Protein AF-A0A8T5GCL8-F1 (afdb_monomer)

Structure (mmCIF, N/CA/C/O backbone):
data_AF-A0A8T5GCL8-F1
#
_entry.id   AF-A0A8T5GCL8-F1
#
loop_
_atom_site.group_PDB
_atom_site.id
_atom_site.type_symbol
_atom_site.label_atom_id
_atom_site.label_alt_id
_atom_site.label_comp_id
_atom_site.label_asym_id
_atom_site.label_entity_id
_atom_site.label_seq_id
_atom_site.pdbx_PDB_ins_code
_atom_site.Cartn_x
_atom_site.Cartn_y
_atom_site.Cartn_z
_atom_site.occupancy
_atom_site.B_iso_or_equiv
_atom_site.auth_seq_id
_atom_site.auth_comp_id
_atom_site.auth_asym_id
_atom_site.auth_atom_id
_atom_site.pdbx_PDB_model_num
ATOM 1 N N . ILE A 1 1 ? 42.483 -12.697 -5.606 1.00 57.28 1 ILE A N 1
ATOM 2 C CA . ILE A 1 1 ? 41.623 -11.507 -5.835 1.00 57.28 1 ILE A CA 1
ATOM 3 C C . ILE A 1 1 ? 42.401 -10.374 -6.532 1.00 57.28 1 ILE A C 1
ATOM 5 O O . ILE A 1 1 ? 41.823 -9.716 -7.377 1.00 57.28 1 ILE A O 1
ATOM 9 N N . SER A 1 2 ? 43.711 -10.195 -6.305 1.00 69.12 2 SER A N 1
ATOM 10 C CA . SER A 1 2 ? 44.502 -9.092 -6.904 1.00 69.12 2 SER A CA 1
ATOM 11 C C . SER A 1 2 ? 44.879 -9.196 -8.398 1.00 69.12 2 SER A C 1
ATOM 13 O O . SER A 1 2 ? 45.516 -8.280 -8.904 1.00 69.12 2 SER A O 1
ATOM 15 N N . LEU A 1 3 ? 44.523 -10.277 -9.103 1.00 72.81 3 LEU A N 1
ATOM 16 C CA . LEU A 1 3 ? 44.793 -10.463 -10.546 1.00 72.81 3 LEU A CA 1
ATOM 17 C C . LEU A 1 3 ? 43.514 -10.546 -11.397 1.00 72.81 3 LEU A C 1
ATOM 19 O O . LEU A 1 3 ? 43.597 -10.694 -12.612 1.00 72.81 3 LEU A O 1
ATOM 23 N N . GLU A 1 4 ? 42.338 -10.470 -10.772 1.00 75.88 4 GLU A N 1
ATOM 24 C CA . GLU A 1 4 ? 41.066 -10.521 -11.491 1.00 75.88 4 GLU A CA 1
ATOM 25 C C . GLU A 1 4 ? 40.738 -9.157 -12.096 1.00 75.88 4 GLU A C 1
ATOM 27 O O . GLU A 1 4 ? 40.898 -8.111 -11.462 1.00 75.88 4 GLU A O 1
ATOM 32 N N . SER A 1 5 ? 40.276 -9.168 -13.344 1.00 78.12 5 SER A N 1
ATOM 33 C CA . SER A 1 5 ? 39.871 -7.946 -14.031 1.00 78.12 5 SER A CA 1
ATOM 34 C C . SER A 1 5 ? 38.571 -7.400 -13.444 1.00 78.12 5 SER A C 1
ATOM 36 O O . SER A 1 5 ? 37.642 -8.157 -13.163 1.00 78.12 5 SER A O 1
ATOM 38 N N . TRP A 1 6 ? 38.499 -6.075 -13.293 1.00 82.81 6 TRP A N 1
ATOM 39 C CA . TRP A 1 6 ? 37.315 -5.406 -12.757 1.00 82.81 6 TRP A CA 1
ATOM 40 C C . TRP A 1 6 ? 36.041 -5.822 -13.510 1.00 82.81 6 TRP A C 1
ATOM 42 O O . TRP A 1 6 ? 36.053 -5.880 -14.748 1.00 82.81 6 TRP A O 1
ATOM 52 N N . PRO A 1 7 ? 34.934 -6.086 -12.791 1.00 83.75 7 PRO A N 1
ATOM 53 C CA . PRO A 1 7 ? 33.677 -6.468 -13.411 1.00 83.75 7 PRO A CA 1
ATOM 54 C C . PRO A 1 7 ? 33.211 -5.375 -14.374 1.00 83.75 7 PRO A C 1
ATOM 56 O O . PRO A 1 7 ? 33.139 -4.195 -14.028 1.00 83.75 7 PRO A O 1
ATOM 59 N N . LYS A 1 8 ? 32.892 -5.773 -15.606 1.00 84.88 8 LYS A N 1
ATOM 60 C CA . LYS A 1 8 ? 32.378 -4.866 -16.635 1.00 84.88 8 LYS A CA 1
ATOM 61 C C . LYS A 1 8 ? 30.861 -4.809 -16.559 1.00 84.88 8 LYS A C 1
ATOM 63 O O . LYS A 1 8 ? 30.199 -5.845 -16.488 1.00 84.88 8 LYS A O 1
ATOM 68 N N . VAL A 1 9 ? 30.315 -3.595 -16.617 1.00 81.56 9 VAL A N 1
ATOM 69 C CA . VAL A 1 9 ? 28.867 -3.383 -16.633 1.00 81.56 9 VAL A CA 1
ATOM 70 C C . VAL A 1 9 ? 28.251 -4.073 -17.849 1.00 81.56 9 VAL A C 1
ATOM 72 O O . VAL A 1 9 ? 28.629 -3.823 -18.994 1.00 81.56 9 VAL A O 1
ATOM 75 N N . ASN A 1 10 ? 27.291 -4.957 -17.597 1.00 82.19 10 ASN A N 1
ATOM 76 C CA . ASN A 1 10 ? 26.505 -5.584 -18.646 1.00 82.19 10 ASN A CA 1
ATOM 77 C C . ASN A 1 10 ? 25.170 -4.847 -18.752 1.00 82.19 10 ASN A C 1
ATOM 79 O O . ASN A 1 10 ? 24.273 -5.059 -17.939 1.00 82.19 10 ASN A O 1
ATOM 83 N N . LYS A 1 11 ? 25.047 -3.980 -19.761 1.00 78.38 11 LYS A N 1
ATOM 84 C CA . LYS A 1 11 ? 23.860 -3.138 -19.967 1.00 78.38 11 LYS A CA 1
ATOM 85 C C . LYS A 1 11 ? 22.574 -3.946 -20.168 1.00 78.38 11 LYS A C 1
ATOM 87 O O . LYS A 1 11 ? 21.513 -3.464 -19.808 1.00 78.38 11 LYS A O 1
ATOM 92 N N . SER A 1 12 ? 22.659 -5.183 -20.661 1.00 79.75 12 SER A N 1
ATOM 93 C CA . SER A 1 12 ? 21.494 -6.065 -20.828 1.00 79.75 12 SER A CA 1
ATOM 94 C C . SER A 1 12 ? 20.907 -6.566 -19.506 1.00 79.75 12 SER A C 1
ATOM 96 O O . SER A 1 12 ? 19.807 -7.106 -19.502 1.00 79.75 12 SER A O 1
ATOM 98 N N . LYS A 1 13 ? 21.633 -6.416 -18.389 1.00 76.62 13 LYS A N 1
ATOM 99 C CA . LYS A 1 13 ? 21.142 -6.738 -17.041 1.00 76.62 13 LYS A CA 1
ATOM 100 C C . LYS A 1 13 ? 20.552 -5.526 -16.310 1.00 76.62 13 LYS A C 1
ATOM 102 O O . LYS A 1 13 ? 20.090 -5.688 -15.188 1.00 76.62 13 LYS A O 1
ATOM 107 N N . ILE A 1 14 ? 20.587 -4.338 -16.916 1.00 75.19 14 ILE A N 1
ATOM 108 C CA . ILE A 1 14 ? 20.001 -3.120 -16.348 1.00 75.19 14 ILE A CA 1
ATOM 109 C C . ILE A 1 14 ? 18.551 -3.047 -16.814 1.00 75.19 14 ILE A C 1
ATOM 111 O O . ILE A 1 14 ? 18.287 -3.078 -18.016 1.00 75.19 14 ILE A O 1
ATOM 115 N N . ASN A 1 15 ? 17.617 -2.972 -15.871 1.00 81.38 15 ASN A N 1
ATOM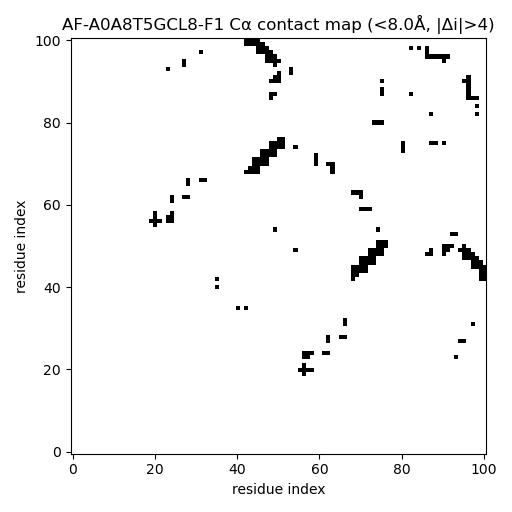 116 C CA . ASN A 1 15 ? 16.196 -2.893 -16.173 1.00 81.38 15 ASN A CA 1
ATOM 117 C C . ASN A 1 15 ? 15.536 -1.822 -15.300 1.00 81.38 15 ASN A C 1
ATOM 119 O O . ASN A 1 15 ? 15.240 -2.065 -14.133 1.00 81.38 15 ASN A O 1
ATOM 123 N N . GLU A 1 16 ? 15.241 -0.674 -15.913 1.00 82.62 16 GLU A N 1
ATOM 124 C CA . GLU A 1 16 ? 14.590 0.475 -15.265 1.00 82.62 16 GLU A CA 1
ATOM 125 C C . GLU A 1 16 ? 13.228 0.135 -14.643 1.00 82.62 16 GLU A C 1
ATOM 127 O O . GLU A 1 16 ? 12.745 0.858 -13.772 1.00 82.62 16 GLU A O 1
ATOM 132 N N . LYS A 1 17 ? 12.573 -0.952 -15.082 1.00 85.38 17 LYS A N 1
ATOM 133 C CA . LYS A 1 17 ? 11.325 -1.409 -14.465 1.00 85.38 17 LYS A CA 1
ATOM 134 C C . LYS A 1 17 ? 11.549 -1.831 -13.014 1.00 85.38 17 LYS A C 1
ATOM 136 O O . LYS A 1 17 ? 10.739 -1.471 -12.166 1.00 85.38 17 LYS A O 1
ATOM 141 N N . PHE A 1 18 ? 12.626 -2.568 -12.738 1.00 84.62 18 PHE A N 1
ATOM 142 C CA . PHE A 1 18 ? 12.927 -3.025 -11.380 1.00 84.62 18 PHE A CA 1
ATOM 143 C C . PHE A 1 18 ? 13.323 -1.859 -10.481 1.00 84.62 18 PHE A C 1
ATOM 145 O O . PHE A 1 18 ? 12.859 -1.802 -9.348 1.00 84.62 18 PHE A O 1
ATOM 152 N N . ASP A 1 19 ? 14.076 -0.893 -11.012 1.00 85.25 19 ASP A N 1
ATOM 153 C CA . ASP A 1 19 ? 14.434 0.316 -10.266 1.00 85.25 19 ASP A CA 1
ATOM 154 C C . ASP A 1 19 ? 13.175 1.080 -9.821 1.00 85.25 19 ASP A C 1
ATOM 156 O O . ASP A 1 19 ? 13.065 1.499 -8.670 1.00 85.25 19 ASP A O 1
ATOM 160 N N . LYS A 1 20 ? 12.176 1.206 -10.708 1.00 85.94 20 LYS A N 1
ATOM 161 C CA . LYS A 1 20 ? 10.884 1.823 -10.370 1.00 85.94 20 LYS A CA 1
ATOM 162 C C . LYS A 1 20 ? 10.080 0.987 -9.376 1.00 85.94 20 LYS A C 1
ATOM 164 O O . LYS A 1 20 ? 9.504 1.546 -8.451 1.00 85.94 20 LYS A O 1
ATOM 169 N N . GLU A 1 21 ? 10.024 -0.330 -9.544 1.00 87.50 21 GLU A N 1
ATOM 170 C CA . GLU A 1 21 ? 9.326 -1.217 -8.602 1.00 87.50 21 GLU A CA 1
ATOM 171 C C . GLU A 1 21 ? 9.902 -1.092 -7.182 1.00 87.50 21 GLU A C 1
ATOM 173 O O . GLU A 1 21 ? 9.157 -0.960 -6.204 1.00 87.50 21 GLU A O 1
ATOM 178 N N . GLU A 1 22 ? 11.230 -1.060 -7.069 1.00 87.44 22 GLU A N 1
ATOM 179 C CA . GLU A 1 22 ? 11.924 -0.884 -5.798 1.00 87.44 22 GLU A CA 1
ATOM 180 C C . GLU A 1 22 ? 11.673 0.511 -5.216 1.00 87.44 22 GLU A C 1
ATOM 182 O O . GLU A 1 22 ? 11.264 0.622 -4.061 1.00 87.44 22 GLU A O 1
ATOM 187 N N . GLU A 1 23 ? 11.781 1.569 -6.025 1.00 89.06 23 GLU A N 1
ATOM 188 C CA . GLU A 1 23 ? 11.519 2.944 -5.588 1.00 89.06 23 GLU A CA 1
ATOM 189 C C . GLU A 1 23 ? 10.094 3.120 -5.028 1.00 89.06 23 GLU A C 1
ATOM 191 O O . GLU A 1 23 ? 9.892 3.750 -3.984 1.00 89.06 23 GLU A O 1
ATOM 196 N N . PHE A 1 24 ? 9.085 2.572 -5.710 1.00 88.31 24 PHE A N 1
ATOM 197 C CA . PHE A 1 24 ? 7.683 2.679 -5.297 1.00 88.31 24 PHE A CA 1
ATOM 198 C C . PHE A 1 24 ? 7.418 1.872 -4.023 1.00 88.31 24 PHE A C 1
ATOM 200 O O . PHE A 1 24 ? 6.729 2.353 -3.115 1.00 88.31 24 PHE A O 1
ATOM 207 N N . THR A 1 25 ? 7.993 0.671 -3.940 1.00 89.06 25 THR A N 1
ATOM 208 C CA . THR A 1 25 ? 7.905 -0.196 -2.762 1.00 89.06 25 THR A CA 1
ATOM 209 C C . THR A 1 25 ? 8.553 0.462 -1.544 1.00 89.06 25 THR A C 1
ATOM 211 O O . THR A 1 25 ? 7.942 0.511 -0.476 1.00 89.06 25 THR A O 1
ATOM 214 N N . ASP A 1 26 ? 9.750 1.027 -1.698 1.00 89.94 26 ASP A N 1
ATOM 215 C CA . ASP A 1 26 ? 10.490 1.697 -0.627 1.00 89.94 26 ASP A CA 1
ATOM 216 C C . ASP A 1 26 ? 9.734 2.907 -0.083 1.00 89.94 26 ASP A C 1
ATOM 218 O O . ASP A 1 26 ? 9.589 3.063 1.135 1.00 89.94 26 ASP A O 1
ATOM 222 N N . LYS A 1 27 ? 9.185 3.733 -0.980 1.00 90.38 27 LYS A N 1
ATOM 223 C CA . LYS A 1 27 ? 8.348 4.878 -0.604 1.00 90.38 27 LYS A CA 1
ATOM 224 C C . LYS A 1 27 ? 7.112 4.441 0.175 1.00 90.38 27 LYS A C 1
ATOM 226 O O . LYS A 1 27 ? 6.858 4.980 1.248 1.00 90.38 27 LYS A O 1
ATOM 231 N N . ALA A 1 28 ? 6.387 3.433 -0.314 1.00 89.69 28 ALA A N 1
ATOM 232 C CA . ALA A 1 28 ? 5.206 2.921 0.375 1.00 89.69 28 ALA A CA 1
ATOM 233 C C . ALA A 1 28 ? 5.539 2.379 1.770 1.00 89.69 28 ALA A C 1
ATOM 235 O O . ALA A 1 28 ? 4.836 2.682 2.731 1.00 89.69 28 ALA A O 1
ATOM 236 N N . VAL A 1 29 ? 6.626 1.616 1.905 1.0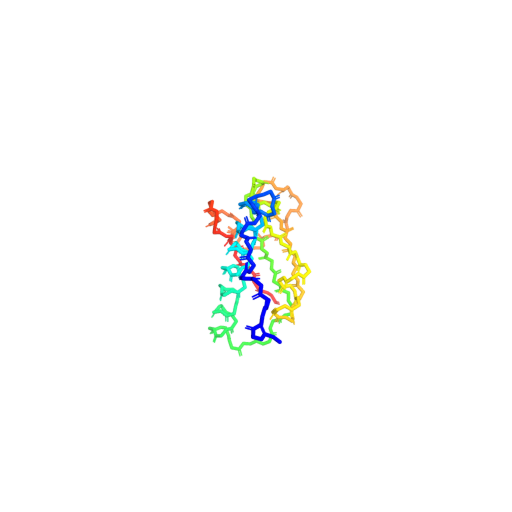0 90.56 29 VAL A N 1
ATOM 237 C CA . VAL A 1 29 ? 7.073 1.092 3.203 1.00 90.56 29 VAL A CA 1
ATOM 238 C C . VAL A 1 29 ? 7.427 2.232 4.157 1.00 90.56 29 VAL A C 1
ATOM 240 O O . VAL A 1 29 ? 6.996 2.212 5.310 1.00 90.56 29 VAL A O 1
ATOM 243 N N . SER A 1 30 ? 8.167 3.238 3.686 1.00 90.81 30 SER A N 1
ATOM 244 C CA . SER A 1 30 ? 8.523 4.406 4.495 1.00 90.81 30 SER A CA 1
ATOM 245 C C . SER A 1 30 ? 7.284 5.162 4.975 1.00 90.81 30 SER A C 1
ATOM 247 O O . SER A 1 30 ? 7.168 5.456 6.166 1.00 90.81 30 SER A O 1
ATOM 249 N N . ASP A 1 31 ? 6.322 5.408 4.084 1.00 89.62 31 ASP A N 1
ATOM 250 C CA . ASP A 1 31 ? 5.072 6.083 4.424 1.00 89.62 31 ASP A CA 1
ATOM 251 C C . ASP A 1 31 ? 4.261 5.287 5.458 1.00 89.62 31 ASP A C 1
ATOM 253 O O . ASP A 1 31 ? 3.792 5.862 6.441 1.00 89.62 31 ASP A O 1
ATOM 257 N N . ILE A 1 32 ? 4.152 3.960 5.306 1.00 89.00 32 ILE A N 1
ATOM 258 C CA . ILE A 1 32 ? 3.479 3.094 6.289 1.00 89.00 32 ILE A CA 1
ATOM 259 C C . ILE A 1 32 ? 4.169 3.196 7.651 1.00 89.00 32 ILE A C 1
ATOM 261 O O . ILE A 1 32 ? 3.497 3.436 8.651 1.00 89.00 32 ILE A O 1
ATOM 265 N N . ILE A 1 33 ? 5.498 3.057 7.708 1.00 89.31 33 ILE A N 1
ATOM 266 C CA . ILE A 1 33 ? 6.263 3.136 8.963 1.00 89.31 33 ILE A CA 1
ATOM 267 C C . ILE A 1 33 ? 6.061 4.498 9.635 1.00 89.31 33 ILE A C 1
ATOM 269 O O . ILE A 1 33 ? 5.819 4.561 10.840 1.00 89.31 33 ILE A O 1
ATOM 273 N N . ASN A 1 34 ? 6.102 5.586 8.865 1.00 90.31 34 ASN A N 1
ATOM 274 C CA . ASN A 1 34 ? 5.869 6.931 9.383 1.00 90.31 34 ASN A CA 1
ATOM 275 C C . ASN A 1 34 ? 4.468 7.065 9.993 1.00 90.31 34 ASN A C 1
ATOM 277 O O . ASN A 1 34 ? 4.325 7.606 11.088 1.00 90.31 34 ASN A O 1
ATOM 281 N N . ILE A 1 35 ? 3.439 6.532 9.330 1.00 87.50 35 ILE A N 1
ATOM 282 C CA . ILE A 1 35 ? 2.066 6.557 9.847 1.00 87.50 35 ILE A CA 1
ATOM 283 C C . ILE A 1 35 ? 1.936 5.690 11.109 1.00 87.50 35 ILE A C 1
ATOM 285 O O . ILE A 1 35 ? 1.336 6.132 12.088 1.00 87.50 35 ILE A O 1
ATOM 289 N N . LEU A 1 36 ? 2.528 4.491 11.128 1.00 86.25 36 LEU A N 1
ATOM 290 C CA . LEU A 1 36 ? 2.533 3.615 12.307 1.00 86.25 36 LEU A CA 1
ATOM 291 C C . LEU A 1 36 ? 3.185 4.305 13.515 1.00 86.25 36 LEU A C 1
ATOM 293 O O . LEU A 1 36 ? 2.631 4.289 14.616 1.00 86.25 36 LEU A O 1
ATOM 297 N N . ASN A 1 37 ? 4.313 4.984 13.296 1.00 87.62 37 ASN A N 1
ATOM 298 C CA . ASN A 1 37 ? 5.012 5.748 14.331 1.00 87.62 37 ASN A CA 1
ATOM 299 C C . ASN A 1 37 ? 4.170 6.912 14.885 1.00 87.62 37 ASN A C 1
ATOM 301 O O . ASN A 1 37 ? 4.298 7.254 16.062 1.00 87.62 37 ASN A O 1
ATOM 305 N N . LEU A 1 38 ? 3.305 7.516 14.062 1.00 87.25 38 LEU A N 1
ATOM 306 C CA . LEU A 1 38 ? 2.398 8.592 14.479 1.00 87.25 38 LEU A CA 1
ATOM 307 C C . LEU A 1 38 ? 1.211 8.074 15.299 1.00 87.25 38 LEU A C 1
ATOM 309 O O . LEU A 1 38 ? 0.837 8.696 16.292 1.00 87.25 38 LEU A O 1
ATOM 313 N N . ILE A 1 39 ? 0.627 6.947 14.889 1.00 84.00 39 ILE A N 1
ATOM 314 C CA . ILE A 1 39 ? -0.579 6.371 15.500 1.00 84.00 39 ILE A CA 1
ATOM 315 C C . ILE A 1 39 ? -0.262 5.691 16.851 1.00 84.00 39 ILE A C 1
ATOM 317 O O . ILE A 1 39 ? -1.131 5.621 17.722 1.00 84.00 39 ILE A O 1
ATOM 321 N N . LYS A 1 40 ? 0.990 5.241 17.067 1.00 77.75 40 LYS A N 1
ATOM 322 C CA . LYS A 1 40 ? 1.501 4.615 18.314 1.00 77.75 40 LYS A CA 1
ATOM 323 C C . LYS A 1 40 ? 0.660 3.444 18.851 1.00 77.75 40 LYS A C 1
ATOM 325 O O . LYS A 1 40 ? 0.805 3.061 20.009 1.00 77.75 40 LYS A O 1
ATOM 330 N N . THR A 1 41 ? -0.216 2.875 18.031 1.00 76.00 41 THR A N 1
ATOM 331 C CA . THR A 1 41 ? -1.073 1.736 18.374 1.00 76.00 41 THR A CA 1
ATOM 332 C C . THR A 1 41 ? -0.753 0.553 17.472 1.00 76.00 41 THR A C 1
ATOM 334 O O . THR A 1 41 ? -0.296 0.717 16.339 1.00 76.00 41 THR A O 1
ATOM 337 N N . GLU A 1 42 ? -0.956 -0.656 17.992 1.00 73.62 42 GLU A N 1
ATOM 338 C CA . GLU A 1 42 ? -0.751 -1.878 17.223 1.00 73.62 42 GLU A CA 1
ATOM 339 C C . GLU A 1 42 ? -1.903 -2.090 16.250 1.00 73.62 42 GLU A C 1
ATOM 341 O O . GLU A 1 42 ? -2.966 -2.593 16.603 1.00 73.62 42 GLU A O 1
ATOM 346 N N . THR A 1 43 ? -1.665 -1.721 15.002 1.00 78.88 43 THR A N 1
ATOM 347 C CA . THR A 1 43 ? -2.569 -2.022 13.898 1.00 78.88 43 THR A CA 1
ATOM 348 C C . THR A 1 43 ? -2.157 -3.335 13.249 1.00 78.88 43 THR A C 1
ATOM 350 O O . THR A 1 43 ? -0.973 -3.709 13.264 1.00 78.88 43 THR A O 1
ATOM 353 N N . LYS A 1 44 ? -3.128 -4.077 12.718 1.00 82.19 44 LYS A N 1
ATOM 354 C CA . LYS A 1 44 ? -2.878 -5.394 12.109 1.00 82.19 44 LYS A CA 1
ATOM 355 C C . LYS A 1 44 ? -2.981 -5.333 10.595 1.00 82.19 44 LYS A C 1
ATOM 357 O O . LYS A 1 44 ? -2.220 -6.032 9.925 1.00 82.19 44 LYS A O 1
ATOM 362 N N . LYS A 1 45 ? -3.864 -4.476 10.074 1.00 87.56 45 LYS A N 1
ATOM 363 C CA . LYS A 1 45 ? -4.179 -4.403 8.651 1.00 87.56 45 LYS A CA 1
ATOM 364 C C . LYS A 1 45 ? -3.862 -3.031 8.083 1.00 87.56 45 LYS A C 1
ATOM 366 O O . LYS A 1 45 ? -4.181 -1.993 8.659 1.00 87.56 45 LYS A O 1
ATOM 371 N N . VAL A 1 46 ? -3.231 -3.038 6.918 1.00 88.50 46 VAL A N 1
ATOM 372 C CA . VAL A 1 46 ? -2.928 -1.843 6.139 1.00 88.50 46 VAL A CA 1
ATOM 373 C C . VAL A 1 46 ? -3.534 -2.017 4.758 1.00 88.50 46 VAL A C 1
ATOM 375 O O . VAL A 1 46 ? -3.255 -2.977 4.042 1.00 88.50 46 VAL A O 1
ATOM 378 N N . TYR A 1 47 ? -4.350 -1.050 4.375 1.00 89.12 47 TYR A N 1
ATOM 379 C CA . TYR A 1 47 ? -5.002 -0.980 3.084 1.00 89.12 47 TYR A CA 1
ATOM 380 C C . TYR A 1 47 ? -4.322 0.102 2.244 1.00 89.12 47 TYR A C 1
ATOM 382 O O . TYR A 1 47 ? -4.295 1.278 2.620 1.00 89.12 47 TYR A O 1
ATOM 390 N N . LEU A 1 48 ? -3.760 -0.300 1.108 1.00 88.44 48 LEU A N 1
ATOM 391 C CA . LEU A 1 48 ? -3.132 0.588 0.136 1.00 88.44 48 LEU A CA 1
ATOM 392 C C . LEU A 1 48 ? -4.061 0.793 -1.059 1.00 88.44 48 LEU A C 1
ATOM 394 O O . LEU A 1 48 ? -4.486 -0.169 -1.695 1.00 88.44 48 LEU A O 1
ATOM 398 N N . TYR A 1 49 ? -4.322 2.049 -1.410 1.00 88.81 49 TYR A N 1
ATOM 399 C CA . TYR A 1 49 ? -5.084 2.406 -2.603 1.00 88.81 49 TYR A CA 1
ATOM 400 C C . TYR A 1 49 ? -4.167 3.003 -3.660 1.00 88.81 49 TYR A C 1
ATOM 402 O O . TYR A 1 49 ? -3.645 4.117 -3.514 1.00 88.81 49 TYR A O 1
ATOM 410 N N . VAL A 1 50 ? -4.015 2.265 -4.750 1.00 88.75 50 VAL A N 1
ATOM 411 C CA . VAL A 1 50 ? -3.127 2.604 -5.863 1.00 88.75 50 VAL A CA 1
ATOM 412 C C . VAL A 1 50 ? -3.933 2.933 -7.111 1.00 88.75 50 VAL A C 1
ATOM 414 O O . VAL A 1 50 ? -5.069 2.477 -7.297 1.00 88.75 50 VAL A O 1
ATOM 417 N N . LEU A 1 51 ? -3.342 3.737 -7.990 1.00 87.38 51 LEU A N 1
ATOM 418 C CA . LEU A 1 51 ? -3.882 3.909 -9.330 1.00 87.38 51 LEU A CA 1
ATOM 419 C C . LEU A 1 51 ? -3.719 2.604 -10.129 1.00 87.38 51 LEU A C 1
ATOM 421 O O . LEU A 1 51 ? -2.740 1.889 -9.922 1.00 87.38 51 LEU A O 1
ATOM 425 N N . PRO A 1 52 ? -4.630 2.291 -11.070 1.00 84.62 52 PRO A N 1
ATOM 426 C CA . PRO A 1 52 ? -4.568 1.047 -11.843 1.00 84.62 52 PRO A CA 1
ATOM 427 C C . PRO A 1 52 ? -3.250 0.858 -12.596 1.00 84.62 52 PRO A C 1
ATOM 429 O O . PRO A 1 52 ? -2.764 -0.262 -12.693 1.00 84.62 52 PRO A O 1
ATOM 432 N N . ASN A 1 53 ? -2.671 1.957 -13.080 1.00 85.50 53 ASN A N 1
ATOM 433 C CA . ASN A 1 53 ? -1.412 1.955 -13.821 1.00 85.50 53 ASN A CA 1
ATOM 434 C C . ASN A 1 53 ? -0.199 1.681 -12.925 1.00 85.50 53 ASN A C 1
ATOM 436 O O . ASN A 1 53 ? 0.806 1.187 -13.413 1.00 85.50 53 ASN A O 1
ATOM 440 N N . ASP A 1 54 ? -0.293 1.994 -11.631 1.00 84.88 54 ASP A N 1
ATOM 441 C CA . ASP A 1 54 ? 0.836 1.869 -10.710 1.00 84.88 54 ASP A CA 1
ATOM 442 C C . ASP A 1 54 ? 0.837 0.516 -9.981 1.00 84.88 54 ASP A C 1
ATOM 444 O O . ASP A 1 54 ? 1.828 0.148 -9.358 1.00 84.88 54 ASP A O 1
ATOM 448 N N . LEU A 1 55 ? -0.267 -0.239 -10.058 1.00 84.88 55 LEU A N 1
ATOM 449 C CA . LEU A 1 55 ? -0.454 -1.515 -9.361 1.00 84.88 55 LEU A CA 1
ATOM 450 C C . LEU A 1 55 ? 0.666 -2.519 -9.662 1.00 84.88 55 LEU A C 1
ATOM 452 O O . LEU A 1 55 ? 1.064 -3.269 -8.778 1.00 84.88 55 LEU A O 1
ATOM 456 N N . GLU A 1 56 ? 1.179 -2.518 -10.892 1.00 84.94 56 GLU A N 1
ATOM 457 C CA . GLU A 1 56 ? 2.236 -3.438 -11.317 1.00 84.94 56 GLU A CA 1
ATOM 458 C C . GLU A 1 56 ? 3.600 -3.182 -10.656 1.00 84.94 56 GLU A C 1
ATOM 460 O O . GLU A 1 56 ? 4.457 -4.059 -10.710 1.00 84.94 56 GLU A O 1
ATOM 465 N N . PHE A 1 57 ? 3.802 -2.019 -10.026 1.00 86.19 57 PHE A N 1
ATOM 466 C CA . PHE A 1 57 ? 5.053 -1.656 -9.348 1.00 86.19 57 PHE A CA 1
ATOM 467 C C . PHE A 1 57 ? 5.022 -1.927 -7.838 1.00 86.19 57 PHE A C 1
ATOM 469 O O . PHE A 1 57 ? 6.015 -1.687 -7.155 1.00 86.19 57 PHE A O 1
ATOM 476 N N . TYR A 1 58 ? 3.896 -2.399 -7.293 1.00 85.56 58 TYR A N 1
ATOM 477 C CA . TYR A 1 58 ? 3.763 -2.674 -5.864 1.00 85.56 58 TYR A CA 1
ATOM 478 C C . TYR A 1 58 ? 3.784 -4.171 -5.576 1.00 85.56 58 TYR A C 1
ATOM 480 O O . TYR A 1 58 ? 2.858 -4.908 -5.915 1.00 85.56 58 TYR A O 1
ATOM 488 N N . ASN A 1 59 ? 4.815 -4.607 -4.855 1.00 86.25 59 ASN A N 1
ATOM 489 C CA . ASN A 1 59 ? 4.950 -5.989 -4.422 1.00 86.25 59 ASN A CA 1
ATOM 490 C C . ASN A 1 59 ? 4.406 -6.182 -2.993 1.00 86.25 59 ASN A C 1
ATOM 492 O O . ASN A 1 59 ? 5.038 -5.788 -2.011 1.00 86.25 59 ASN A O 1
ATOM 496 N N . ILE A 1 60 ? 3.233 -6.816 -2.878 1.00 86.38 60 ILE A N 1
ATOM 497 C CA . ILE A 1 60 ? 2.528 -7.050 -1.602 1.00 86.38 60 ILE A CA 1
ATOM 498 C C . ILE A 1 60 ? 3.401 -7.822 -0.608 1.00 86.38 60 ILE A C 1
ATOM 500 O O . ILE A 1 60 ? 3.467 -7.464 0.567 1.00 86.38 60 ILE A O 1
ATOM 504 N N . GLU A 1 61 ? 4.083 -8.864 -1.077 1.00 86.56 61 GLU A N 1
ATOM 505 C CA . GLU A 1 61 ? 4.890 -9.745 -0.236 1.00 86.56 61 GLU A CA 1
ATOM 506 C C . GLU A 1 61 ? 6.084 -8.993 0.362 1.00 86.56 61 GLU A C 1
ATOM 508 O O . GLU A 1 61 ? 6.360 -9.090 1.560 1.00 86.56 61 GLU A O 1
ATOM 513 N N . ASN A 1 62 ? 6.748 -8.163 -0.446 1.00 87.88 62 ASN A N 1
ATOM 514 C CA . ASN A 1 62 ? 7.884 -7.366 0.009 1.00 87.88 62 ASN A CA 1
ATOM 515 C C . ASN A 1 62 ? 7.453 -6.312 1.046 1.00 87.88 62 ASN A C 1
ATOM 517 O O . ASN A 1 62 ? 8.099 -6.169 2.086 1.00 87.88 62 ASN A O 1
ATOM 521 N N . ILE A 1 63 ? 6.329 -5.624 0.811 1.00 87.44 63 ILE A N 1
ATOM 522 C CA . ILE A 1 63 ? 5.787 -4.624 1.746 1.00 87.44 63 ILE A CA 1
ATOM 523 C C . ILE A 1 63 ? 5.343 -5.294 3.051 1.00 87.44 63 ILE A C 1
ATOM 525 O O . ILE A 1 63 ? 5.686 -4.815 4.135 1.00 87.44 63 ILE A O 1
ATOM 529 N N . SER A 1 64 ? 4.627 -6.418 2.970 1.00 89.50 64 SER A N 1
ATOM 530 C CA . SER A 1 64 ? 4.165 -7.163 4.145 1.00 89.50 64 SER A CA 1
ATOM 531 C C . SER A 1 64 ? 5.337 -7.657 4.989 1.00 89.50 64 SER A C 1
ATOM 533 O O . SER A 1 64 ? 5.362 -7.423 6.195 1.00 89.50 64 SER A O 1
ATOM 535 N N . ARG A 1 65 ? 6.375 -8.222 4.360 1.00 88.88 65 ARG A N 1
ATOM 536 C CA . ARG A 1 65 ? 7.580 -8.689 5.059 1.00 88.88 65 ARG A CA 1
ATOM 537 C C . ARG A 1 65 ? 8.337 -7.560 5.760 1.00 88.88 65 ARG A C 1
ATOM 539 O O . ARG A 1 65 ? 8.819 -7.749 6.871 1.00 88.88 65 ARG A O 1
ATOM 546 N N . ARG A 1 66 ? 8.457 -6.393 5.121 1.00 88.06 66 ARG A N 1
ATOM 547 C CA . ARG A 1 66 ? 9.189 -5.237 5.672 1.00 88.06 66 ARG A CA 1
ATOM 548 C C . ARG A 1 66 ? 8.432 -4.526 6.791 1.00 88.06 66 ARG A C 1
ATOM 550 O O . ARG A 1 66 ? 9.055 -4.013 7.713 1.00 88.06 66 ARG A O 1
ATOM 557 N N . THR A 1 67 ? 7.105 -4.482 6.707 1.00 84.69 67 T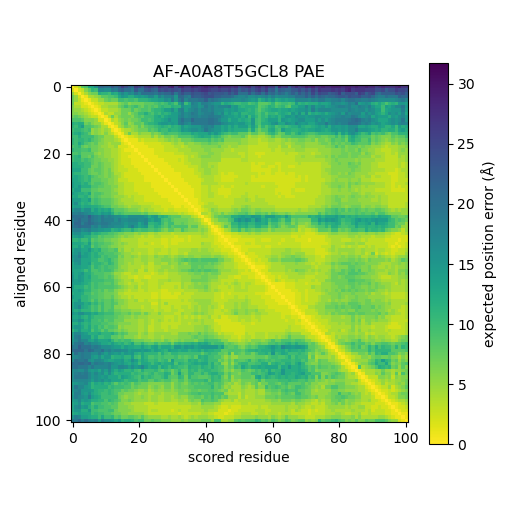HR A N 1
ATOM 558 C CA . THR A 1 67 ? 6.253 -3.814 7.707 1.00 84.69 67 THR A CA 1
ATOM 559 C C . THR A 1 67 ? 5.786 -4.760 8.815 1.00 84.69 67 THR A C 1
ATOM 561 O O . THR A 1 67 ? 5.383 -4.297 9.879 1.00 84.69 67 THR A O 1
ATOM 564 N N . ASN A 1 68 ? 5.874 -6.076 8.591 1.00 86.88 68 ASN A N 1
ATOM 565 C CA . ASN A 1 68 ? 5.332 -7.130 9.447 1.00 86.88 68 ASN A CA 1
ATOM 566 C C . ASN A 1 68 ? 3.824 -6.945 9.722 1.00 86.88 68 ASN A C 1
ATOM 568 O O . ASN A 1 68 ? 3.351 -7.133 10.846 1.00 86.88 68 ASN A O 1
ATOM 572 N N . LYS A 1 69 ? 3.085 -6.503 8.694 1.00 87.56 69 LYS A N 1
ATOM 573 C CA . LYS A 1 69 ? 1.638 -6.234 8.716 1.00 87.56 69 LYS A CA 1
ATOM 574 C C . LYS A 1 69 ? 0.931 -6.946 7.570 1.00 87.56 69 LYS A C 1
ATOM 576 O O . LYS A 1 69 ? 1.532 -7.233 6.532 1.00 87.56 69 LYS A O 1
ATOM 581 N N . GLU A 1 70 ? -0.363 -7.193 7.747 1.00 88.50 70 GLU A N 1
ATOM 582 C CA . GLU A 1 70 ? -1.226 -7.673 6.670 1.00 88.50 70 GLU A CA 1
ATOM 583 C C . GLU A 1 70 ? -1.508 -6.517 5.704 1.00 88.50 70 GLU A C 1
ATOM 585 O O . GLU A 1 70 ? -2.100 -5.508 6.092 1.00 88.50 70 GLU A O 1
ATOM 590 N N . ILE A 1 71 ? -1.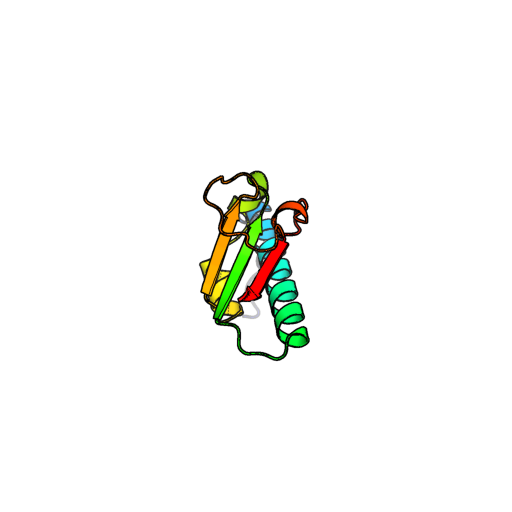063 -6.653 4.453 1.00 89.94 71 ILE A N 1
ATOM 591 C CA . ILE A 1 71 ? -1.230 -5.630 3.416 1.00 89.94 71 ILE A CA 1
ATOM 592 C C . ILE A 1 71 ? -2.310 -6.077 2.434 1.00 89.94 71 ILE A C 1
ATOM 594 O O . ILE A 1 71 ? -2.203 -7.14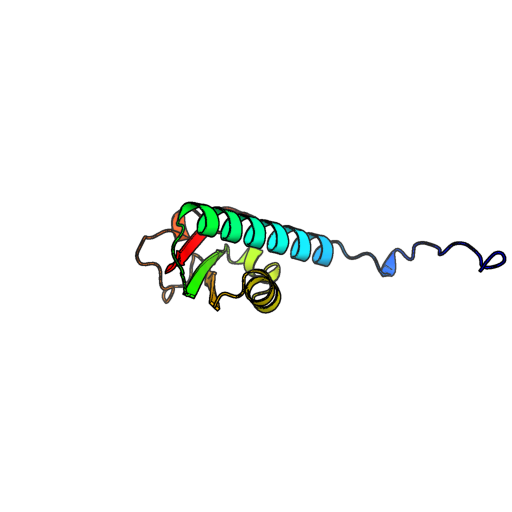5 1.834 1.00 89.94 71 ILE A O 1
ATOM 598 N N . ALA A 1 72 ? -3.308 -5.227 2.216 1.00 88.75 72 ALA A N 1
ATOM 599 C CA . ALA A 1 72 ? -4.289 -5.380 1.149 1.00 88.75 72 ALA A CA 1
ATOM 600 C C . ALA A 1 72 ? -4.168 -4.204 0.174 1.00 88.75 72 ALA A C 1
ATOM 602 O O . ALA A 1 72 ? -4.250 -3.046 0.580 1.00 88.75 72 ALA A O 1
ATOM 603 N N . ILE A 1 73 ? -3.969 -4.491 -1.114 1.00 87.56 73 ILE A N 1
ATOM 604 C CA . ILE A 1 73 ? -3.879 -3.463 -2.158 1.00 87.56 73 ILE A CA 1
ATOM 605 C C . ILE A 1 73 ? -5.163 -3.466 -2.981 1.00 87.56 73 ILE A C 1
ATOM 607 O O . ILE A 1 73 ? -5.561 -4.495 -3.521 1.00 87.56 73 ILE A O 1
ATOM 611 N N . TYR A 1 74 ? -5.776 -2.294 -3.113 1.00 86.81 74 TYR A N 1
ATOM 612 C CA . TYR A 1 74 ? -6.956 -2.071 -3.939 1.00 86.81 74 TYR A CA 1
ATOM 613 C C . TYR A 1 74 ? -6.683 -1.012 -5.000 1.00 86.81 74 TYR A C 1
ATOM 615 O O . TYR A 1 74 ? -5.960 -0.037 -4.771 1.00 86.81 74 TYR A O 1
ATOM 623 N N . LYS A 1 75 ? -7.324 -1.153 -6.162 1.00 86.75 75 LYS A N 1
ATOM 624 C CA . LYS A 1 75 ? -7.334 -0.081 -7.155 1.00 86.75 75 LYS A CA 1
ATOM 625 C C . LYS A 1 75 ? -8.362 0.971 -6.762 1.00 86.75 75 LYS A C 1
ATOM 627 O O . LYS A 1 75 ? -9.465 0.656 -6.318 1.00 86.75 75 LYS A O 1
ATOM 632 N N . VAL A 1 76 ? -8.047 2.243 -7.000 1.00 84.50 76 VAL A N 1
ATOM 633 C CA . VAL A 1 76 ? -8.991 3.344 -6.721 1.00 84.50 76 VAL A CA 1
ATOM 634 C C . VAL A 1 76 ? -10.319 3.213 -7.475 1.00 84.50 76 VAL A C 1
ATOM 636 O O . VAL A 1 76 ? -11.341 3.707 -7.002 1.00 84.50 76 VAL A O 1
ATOM 639 N N . ASN A 1 77 ? -10.333 2.540 -8.628 1.00 81.75 77 ASN A N 1
ATOM 640 C CA . ASN A 1 77 ? -11.521 2.356 -9.459 1.00 81.75 77 ASN A CA 1
ATOM 641 C C . ASN A 1 77 ? -12.298 1.060 -9.167 1.00 81.75 77 ASN A C 1
ATOM 643 O O . ASN A 1 77 ? -13.377 0.894 -9.735 1.00 81.75 77 ASN A O 1
ATOM 647 N N . ASP A 1 78 ? -11.802 0.174 -8.295 1.00 83.12 78 ASP A N 1
ATOM 648 C CA . ASP A 1 78 ? -12.539 -1.041 -7.946 1.00 83.12 78 ASP A CA 1
ATOM 649 C C . ASP A 1 78 ? -13.834 -0.673 -7.208 1.00 83.12 78 ASP A C 1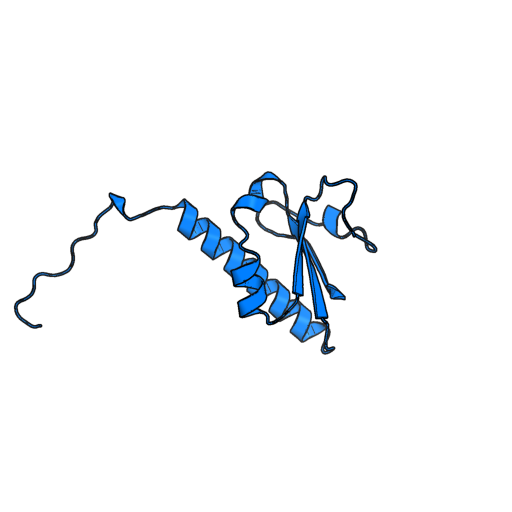
ATOM 651 O O . ASP A 1 78 ? -13.858 0.215 -6.341 1.00 83.12 78 ASP A O 1
ATOM 655 N N . LYS A 1 79 ? -14.930 -1.335 -7.600 1.00 70.81 79 LYS A N 1
ATOM 656 C CA . LYS A 1 79 ? -16.259 -1.167 -6.989 1.00 70.81 79 LYS A CA 1
ATOM 657 C C . LYS A 1 79 ? -16.367 -1.897 -5.651 1.00 70.81 79 LYS A C 1
ATOM 659 O O . LYS A 1 79 ? -17.050 -1.402 -4.766 1.00 70.81 79 LYS A O 1
ATOM 664 N N . ASP A 1 80 ? -15.619 -2.987 -5.495 1.00 76.81 80 ASP A N 1
ATOM 665 C CA . ASP A 1 80 ? -15.606 -3.835 -4.298 1.00 76.81 80 AS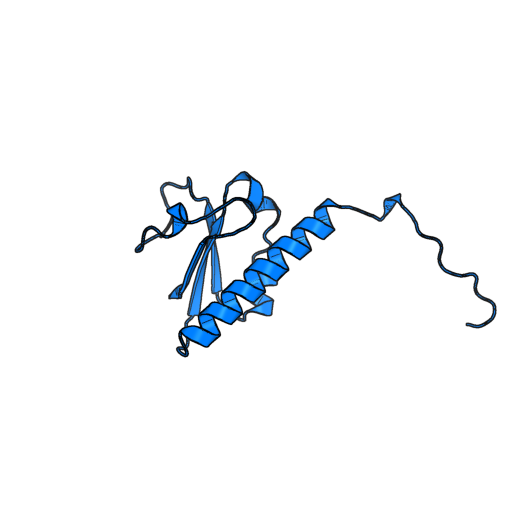P A CA 1
ATOM 666 C C . ASP A 1 80 ? -14.483 -3.464 -3.312 1.00 76.81 80 ASP A C 1
ATOM 668 O O . ASP A 1 80 ? -14.142 -4.243 -2.423 1.00 76.81 80 ASP A O 1
ATOM 672 N N . LYS A 1 81 ? -13.868 -2.280 -3.462 1.00 78.81 81 LYS A N 1
ATOM 673 C CA . LYS A 1 81 ? -12.820 -1.839 -2.533 1.00 78.81 81 LYS A CA 1
ATOM 674 C C . LYS A 1 81 ? -13.411 -1.559 -1.150 1.00 78.81 81 LYS A C 1
ATOM 676 O O . LYS A 1 81 ? -14.408 -0.849 -1.017 1.00 78.81 81 LYS A O 1
ATOM 681 N N . TYR A 1 82 ? -12.745 -2.057 -0.116 1.00 76.31 82 TYR A N 1
ATOM 682 C CA . TYR A 1 82 ? -13.031 -1.676 1.262 1.00 76.31 82 TYR A CA 1
ATOM 683 C C . TYR A 1 82 ? -12.379 -0.320 1.537 1.00 76.31 82 TYR A C 1
ATOM 685 O O . TYR A 1 82 ? -11.163 -0.266 1.646 1.00 76.31 82 TYR A O 1
ATOM 693 N N . ASP A 1 83 ? -13.162 0.765 1.583 1.00 76.38 83 ASP A N 1
ATOM 694 C CA . ASP A 1 83 ? -12.667 2.126 1.858 1.00 76.38 83 ASP A CA 1
ATOM 695 C C . ASP A 1 83 ? -13.635 2.916 2.763 1.00 76.38 83 ASP A C 1
ATOM 697 O O . ASP A 1 83 ? -14.373 3.786 2.283 1.00 76.38 83 ASP A O 1
ATOM 701 N N . PRO A 1 84 ? -13.661 2.616 4.075 1.00 74.56 84 PRO A N 1
ATOM 702 C CA . PRO A 1 84 ? -14.591 3.240 5.020 1.00 74.56 84 PRO A CA 1
ATOM 703 C C . PRO A 1 84 ? -14.392 4.760 5.171 1.00 74.56 84 PRO A C 1
ATOM 705 O O . PRO A 1 84 ? -15.350 5.473 5.455 1.00 74.56 84 PRO A O 1
ATOM 708 N N . GLU A 1 85 ? -13.181 5.281 4.928 1.00 78.31 85 GLU A N 1
ATOM 709 C CA . GLU A 1 85 ? -12.851 6.714 5.048 1.00 78.31 85 GLU A CA 1
ATOM 710 C C . GLU A 1 85 ? -12.715 7.447 3.696 1.00 78.31 85 GLU A C 1
ATOM 712 O O . GLU A 1 85 ? -12.315 8.615 3.650 1.00 78.31 85 GLU A O 1
ATOM 717 N N . ASN A 1 86 ? -13.048 6.795 2.577 1.00 79.62 86 ASN A N 1
ATOM 718 C CA . ASN A 1 86 ? -12.916 7.348 1.222 1.00 79.62 86 ASN A CA 1
ATOM 719 C C . ASN A 1 86 ? -11.485 7.854 0.899 1.00 79.62 86 ASN A C 1
ATOM 721 O O . ASN A 1 86 ? -11.298 8.830 0.158 1.00 79.62 86 ASN A O 1
ATOM 725 N N . LYS A 1 87 ? -10.451 7.222 1.480 1.00 77.12 87 LYS A N 1
ATOM 726 C CA . LYS A 1 87 ? -9.041 7.612 1.302 1.00 77.12 87 LYS A CA 1
ATOM 727 C C . LYS A 1 87 ? -8.536 7.353 -0.107 1.00 77.12 87 LYS A C 1
ATOM 729 O O . LYS A 1 87 ? -7.611 8.042 -0.535 1.00 77.12 87 LYS A O 1
ATOM 734 N N . SER A 1 88 ? -9.166 6.451 -0.856 1.00 76.25 88 SER A N 1
ATOM 735 C CA . SER A 1 88 ? -8.831 6.169 -2.256 1.00 76.25 88 SER A CA 1
ATOM 736 C C . SER A 1 88 ? -8.816 7.424 -3.141 1.00 76.25 88 SER A C 1
ATOM 738 O O . SER A 1 88 ? -7.962 7.540 -4.017 1.00 76.25 88 SER A O 1
ATOM 740 N N . LYS A 1 89 ? -9.668 8.424 -2.863 1.00 78.25 89 LYS A N 1
ATOM 741 C CA . LYS A 1 89 ? -9.694 9.711 -3.591 1.00 78.25 89 LYS A CA 1
ATOM 742 C C . LYS A 1 89 ? -8.453 10.581 -3.384 1.00 78.25 89 LYS A C 1
ATOM 744 O O . LYS A 1 89 ? -8.214 11.491 -4.171 1.00 78.25 89 LYS A O 1
ATOM 749 N N . LYS A 1 90 ? -7.686 10.341 -2.317 1.00 81.62 90 LYS A N 1
ATOM 750 C CA . LYS A 1 90 ? -6.457 11.088 -2.005 1.00 81.62 90 LYS A CA 1
ATOM 751 C C . LYS A 1 90 ? -5.214 10.492 -2.675 1.00 81.62 90 LYS A C 1
ATOM 753 O O . LYS A 1 90 ? -4.148 11.097 -2.574 1.00 81.62 90 LYS A O 1
ATOM 758 N N . SER A 1 91 ? -5.345 9.340 -3.339 1.00 81.62 91 SER A N 1
ATOM 759 C CA . SER A 1 91 ? -4.249 8.697 -4.069 1.00 81.62 91 SER A CA 1
ATOM 760 C C . SER A 1 91 ? -3.814 9.556 -5.259 1.00 81.62 91 SER A C 1
ATOM 762 O O . SER A 1 91 ? -4.634 10.212 -5.907 1.00 81.62 91 SER A O 1
ATOM 764 N N . LYS A 1 92 ? -2.511 9.576 -5.536 1.00 82.81 92 LYS A N 1
ATOM 765 C CA . LYS A 1 92 ? -1.901 10.305 -6.654 1.00 82.81 92 LYS A CA 1
ATOM 766 C C . LYS A 1 92 ? -0.934 9.377 -7.400 1.00 82.81 92 LYS A C 1
ATOM 768 O O . LYS A 1 92 ? -0.481 8.397 -6.814 1.00 82.81 92 LYS A O 1
ATOM 773 N N . PRO A 1 93 ? -0.572 9.686 -8.657 1.00 79.94 93 PRO A N 1
ATOM 774 C CA . PRO A 1 93 ? 0.436 8.914 -9.383 1.00 79.94 93 PRO A CA 1
ATOM 775 C C . PRO A 1 93 ? 1.738 8.807 -8.582 1.00 79.94 93 PRO A C 1
ATOM 777 O O . PRO A 1 93 ? 2.267 9.825 -8.125 1.00 79.94 93 PRO A O 1
ATOM 780 N N . GLY A 1 94 ? 2.205 7.579 -8.354 1.00 79.81 94 GLY A N 1
ATOM 781 C CA . GLY A 1 94 ? 3.388 7.283 -7.536 1.00 79.81 94 GLY A CA 1
ATOM 782 C C . GLY A 1 94 ? 3.272 7.594 -6.040 1.00 79.81 94 GLY A C 1
ATOM 783 O O . GLY A 1 94 ? 4.279 7.556 -5.332 1.00 79.81 94 GLY A O 1
ATOM 784 N N . LYS A 1 95 ? 2.073 7.918 -5.541 1.00 84.12 95 LYS A N 1
ATOM 785 C CA . LYS A 1 95 ? 1.795 8.128 -4.114 1.00 84.12 95 LYS A CA 1
ATOM 786 C C . LYS A 1 95 ? 0.484 7.441 -3.723 1.00 84.12 95 LYS A C 1
ATOM 788 O O . LYS A 1 95 ? -0.591 8.017 -3.931 1.00 84.12 95 LYS A O 1
ATOM 793 N N . PRO A 1 96 ? 0.555 6.234 -3.141 1.00 87.38 96 PRO A N 1
ATOM 794 C CA . PR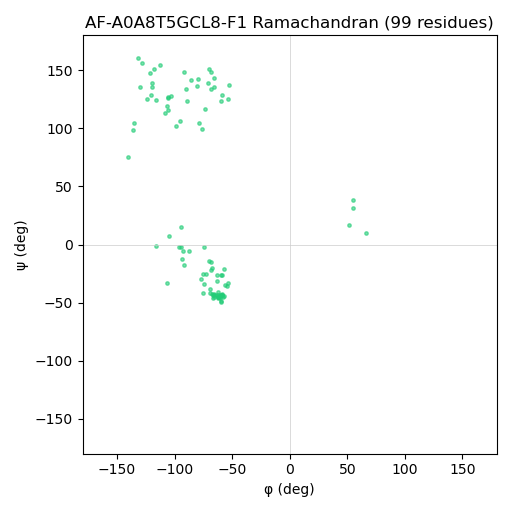O A 1 96 ? -0.635 5.502 -2.756 1.00 87.38 96 PRO A CA 1
ATOM 795 C C . PRO A 1 96 ? -1.311 6.184 -1.566 1.00 87.38 96 PRO A C 1
ATOM 797 O O . PRO A 1 96 ? -0.661 6.819 -0.735 1.00 87.38 96 PRO A O 1
ATOM 800 N N . ALA A 1 97 ? -2.630 6.043 -1.464 1.00 87.12 97 ALA A N 1
ATOM 801 C CA . ALA A 1 97 ? -3.326 6.408 -0.236 1.00 87.12 97 ALA A CA 1
ATOM 802 C C . ALA A 1 97 ? -3.294 5.226 0.734 1.00 87.12 97 ALA A C 1
ATOM 804 O O . ALA A 1 97 ? -3.446 4.081 0.317 1.00 87.12 97 ALA A O 1
ATOM 805 N N . ILE A 1 98 ? -3.117 5.509 2.022 1.00 88.38 98 ILE A N 1
ATOM 806 C CA . ILE A 1 98 ? -2.939 4.486 3.053 1.00 88.38 98 ILE A CA 1
ATOM 807 C C . ILE A 1 98 ? -4.059 4.622 4.084 1.00 88.38 98 ILE A C 1
ATOM 809 O O . ILE A 1 98 ? -4.306 5.708 4.622 1.00 88.38 98 ILE A O 1
ATOM 813 N N . PHE A 1 99 ? -4.735 3.514 4.361 1.00 86.69 99 PHE A N 1
ATOM 814 C CA . PHE A 1 99 ? -5.666 3.358 5.471 1.00 86.69 99 PHE A CA 1
ATOM 815 C C . PHE A 1 99 ? -5.163 2.233 6.372 1.00 86.69 99 PHE A C 1
ATOM 817 O O . PHE A 1 99 ? -4.642 1.237 5.883 1.00 86.69 99 PHE A O 1
ATOM 824 N N . ILE A 1 100 ? -5.253 2.416 7.682 1.00 85.44 100 ILE A N 1
ATOM 825 C CA . ILE A 1 100 ? -4.714 1.475 8.661 1.00 85.44 100 ILE A CA 1
ATOM 826 C C . ILE A 1 100 ? -5.816 1.185 9.676 1.00 85.44 100 ILE A C 1
ATOM 828 O O . ILE A 1 100 ? -6.484 2.123 10.112 1.00 85.44 100 ILE A O 1
ATOM 832 N N . GLU A 1 101 ? -5.980 -0.094 10.014 1.00 81.75 101 GLU A N 1
ATOM 833 C CA . GLU A 1 101 ? -6.991 -0.641 10.930 1.00 81.75 101 GLU A CA 1
ATOM 834 C C . GLU A 1 101 ? -6.360 -1.609 11.950 1.00 81.75 101 GLU A C 1
ATOM 836 O O . GLU A 1 101 ? -5.476 -2.435 11.588 1.00 81.75 101 GLU A O 1
#

Sequence (101 aa):
ISLESWPKVNKSKINEKFDKEEEFTDKAVSDIINILNLIKTETKKVYLYVLPNDLEFYNIENISRRTNKEIAIYKVNDKDKYDPENKSKKSKPGKPAIFIE

Secondary structure (DSSP, 8-state):
-TTSPPPPP-GGG--HHHHHHHHHHHHHHHHHHHHHHHH-S---EEEEEE-TTTGGG--HHHHHHHHTSEEEEEETT-TT---TT-GGGG-BTTB-EEEE-

Solvent-accessible surface area (backbone atoms only — not comparable to full-atom values): 6164 Å² total; per-residue (Å²): 121,95,84,65,78,80,87,74,89,59,70,90,75,63,53,74,66,58,56,49,24,50,54,49,37,52,51,51,46,51,53,49,52,54,50,47,68,70,67,74,58,94,62,57,39,36,40,37,19,30,51,75,87,53,49,88,36,56,57,61,68,62,45,20,67,75,68,74,36,48,65,46,81,39,43,57,82,50,88,85,53,91,56,96,80,58,47,45,78,70,35,45,94,97,39,64,18,78,48,78,77

Radius of gyration: 17.43 Å; Cα contacts (8 Å, |Δi|>4): 120; chains: 1; bounding box: 61×23×39 Å

Foldseek 3Di:
DVPDDDDDDDVVPDDVLLVQLVVLQVVVLVVVVVVCVVVVDDFAEKEWEEAPVCVVSYDQVSSCVSNVHRYHYDYLPDPPDDDPPNQNVVYDHSRIGMDTD

pLDDT: mean 83.75, std 5.64, range [57.28, 90.81]

Nearest PDB structures (foldseek):
  5zf1-assembly1_A  TM=4.974E-01  e=2.674E+00  Bombyx mori
  8kc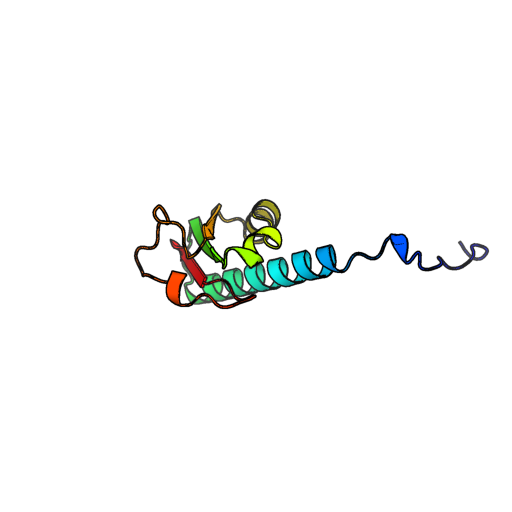0-assembly1_A  TM=3.954E-01  e=1.677E+00  synthetic construct
  5o22-assembly1_B  TM=4.417E-01  e=3.990E+00  Escherichia coli K-12
  1ta9-assembly1_A  TM=3.957E-01  e=3.492E+00  Schizosaccharomyces pombe
  6x6s-assembly1_At  TM=3.876E-01  e=8.882E+00  Helicobacter pylori

Mean predicted aligned error: 7.37 Å